Protein AF-A0A3P1Y2J4-F1 (afdb_monomer_lite)

Radius of gyration: 24.3 Å; chains: 1; bounding box: 46×47×86 Å

Foldseek 3Di:
DDDPCVVVCPPDPQPPDPPVLCVDPVLVVLLVVLLLVQLVVQLVVVVVVVVVVVVVVPDPPDDVPVVVVSVVSSVVSSCLSVDPPHPCRSVVVSSVVSVVVVVVVVVVVVVVVVVVVVDDDPDDD

Sequence (125 aa):
MLDPIRKYNFRVQEAKVDPEVHKTPQARELKEACQQFESILWSQVWKKMRNSARAVGGPERERPWRQMEDLSLEMASDDLAASANGPGLWKMLYDRMVVGLAAERTSVSAERLAEDDTELPEALE

pLDDT: mean 70.3, std 14.51, range [39.22, 89.25]

Secondary structure (DSSP, 8-state):
---GGGGG-TT-------TTGGGSHHHHHHHHHHHHHHHHHHHHHHHHHHHHHHHHS-STT--TTHHHHHHHHHHHHHHHHHSTTS--HHHHHHHHHHHHHHHHHHHHHHHHHHHHTT-------

Structure (mmCIF, N/CA/C/O backbone):
data_AF-A0A3P1Y2J4-F1
#
_entry.id   AF-A0A3P1Y2J4-F1
#
loop_
_atom_site.group_PDB
_atom_site.id
_atom_site.type_symbol
_atom_site.label_atom_id
_atom_site.label_alt_id
_atom_site.label_comp_id
_atom_site.label_asym_id
_atom_site.label_entity_id
_atom_site.label_seq_id
_atom_site.pdbx_PDB_ins_code
_atom_site.Cartn_x
_atom_site.Cartn_y
_atom_site.Cartn_z
_atom_site.occupancy
_atom_site.B_iso_or_equiv
_atom_site.auth_seq_id
_atom_site.auth_comp_id
_atom_site.auth_asym_id
_atom_site.auth_atom_id
_atom_site.pdbx_PDB_model_num
ATOM 1 N N . MET A 1 1 ? -26.544 -35.234 -6.185 1.00 46.91 1 MET A N 1
ATOM 2 C CA . MET A 1 1 ? -25.470 -35.739 -5.306 1.00 46.91 1 MET A CA 1
ATOM 3 C C . MET A 1 1 ? -24.267 -34.839 -5.562 1.00 46.91 1 MET A C 1
ATOM 5 O O . MET A 1 1 ? -23.643 -34.992 -6.597 1.00 46.91 1 MET A O 1
ATOM 9 N N . LEU A 1 2 ? -24.072 -33.793 -4.751 1.00 48.75 2 LEU A N 1
ATOM 10 C CA . LEU A 1 2 ? -23.059 -32.750 -4.979 1.00 48.75 2 LEU A CA 1
ATOM 11 C C . LEU A 1 2 ? -22.092 -32.713 -3.785 1.00 48.75 2 LEU A C 1
ATOM 13 O O . LEU A 1 2 ? -22.471 -32.337 -2.680 1.00 48.75 2 LEU A O 1
ATOM 17 N N . ASP A 1 3 ? -20.891 -33.211 -4.070 1.00 48.22 3 ASP A N 1
ATOM 18 C CA . ASP A 1 3 ? -19.557 -33.072 -3.473 1.00 48.22 3 ASP A CA 1
ATOM 19 C C . ASP A 1 3 ? -19.348 -32.936 -1.941 1.00 48.22 3 ASP A C 1
ATOM 21 O O . ASP A 1 3 ? -19.571 -31.872 -1.356 1.00 48.22 3 ASP A O 1
ATOM 25 N N . PRO A 1 4 ? -18.718 -33.951 -1.299 1.00 55.72 4 PRO A N 1
ATOM 26 C CA . PRO A 1 4 ? -18.221 -33.921 0.089 1.00 55.72 4 PRO A CA 1
ATOM 27 C C . PRO A 1 4 ? -17.081 -32.917 0.367 1.00 55.72 4 PRO A C 1
ATOM 29 O O . PRO A 1 4 ? -16.589 -32.830 1.493 1.00 55.72 4 PRO A O 1
ATOM 32 N N . ILE A 1 5 ? -16.636 -32.154 -0.634 1.00 53.72 5 ILE A N 1
ATOM 33 C CA . ILE A 1 5 ? -15.404 -31.346 -0.582 1.00 53.72 5 ILE A CA 1
ATOM 34 C C . ILE A 1 5 ? -15.573 -30.078 0.275 1.00 53.72 5 ILE A C 1
ATOM 36 O O . ILE A 1 5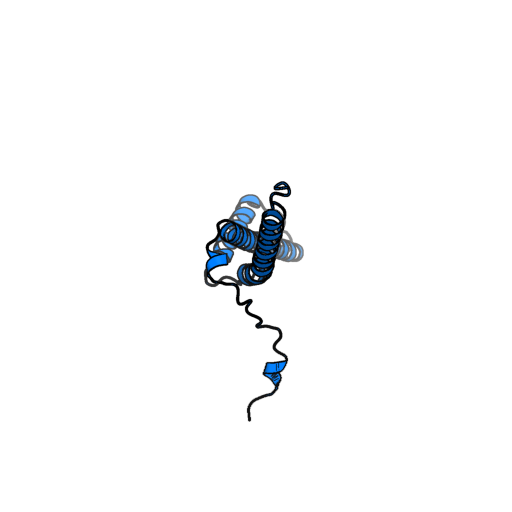 ? -14.594 -29.533 0.786 1.00 53.72 5 ILE A O 1
ATOM 40 N N . ARG A 1 6 ? -16.812 -29.645 0.554 1.00 53.22 6 ARG A N 1
ATOM 41 C CA . ARG A 1 6 ? -17.073 -28.494 1.444 1.00 53.22 6 ARG A CA 1
ATOM 42 C C . ARG A 1 6 ? -16.4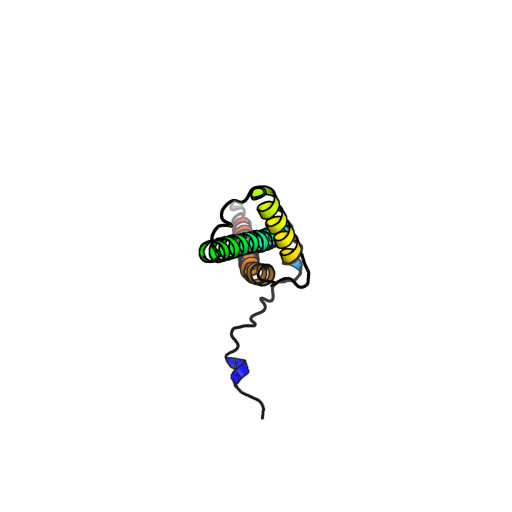94 -28.657 2.852 1.00 53.22 6 ARG A C 1
ATOM 44 O O . ARG A 1 6 ? -16.206 -27.649 3.488 1.00 53.22 6 ARG A O 1
ATOM 51 N N . LYS A 1 7 ? -16.290 -29.890 3.329 1.00 51.66 7 LYS A N 1
ATOM 52 C CA . LYS A 1 7 ? -15.796 -30.163 4.688 1.00 51.66 7 LYS A CA 1
ATOM 53 C C . LYS A 1 7 ? -14.311 -29.816 4.887 1.00 51.66 7 LYS A C 1
ATOM 55 O O . LYS A 1 7 ? -13.885 -29.670 6.026 1.00 51.66 7 LYS A O 1
ATOM 60 N N . TYR A 1 8 ? -13.552 -29.645 3.798 1.00 53.19 8 TYR A N 1
ATOM 61 C CA . TYR A 1 8 ? -12.119 -29.313 3.819 1.00 53.19 8 TYR A CA 1
ATOM 62 C C . TYR A 1 8 ? -11.806 -27.909 3.285 1.00 53.19 8 TYR A C 1
ATOM 64 O O . TYR A 1 8 ? -10.637 -27.544 3.161 1.00 53.19 8 TYR A O 1
ATOM 72 N N . ASN A 1 9 ? -12.826 -27.093 2.996 1.00 46.16 9 ASN A N 1
ATOM 73 C CA . ASN A 1 9 ? -12.626 -25.681 2.680 1.00 46.16 9 ASN A CA 1
ATOM 74 C C . ASN A 1 9 ? -12.248 -24.918 3.957 1.00 46.16 9 ASN A C 1
ATOM 76 O O . ASN A 1 9 ? -13.063 -24.241 4.571 1.00 46.16 9 ASN A O 1
ATOM 80 N N . PHE A 1 10 ? -10.969 -24.995 4.323 1.00 48.72 10 PHE A N 1
ATOM 81 C CA . PHE A 1 10 ? -10.323 -24.226 5.393 1.00 48.72 10 PHE A CA 1
ATOM 82 C C . PHE A 1 10 ? -10.415 -22.698 5.184 1.00 48.72 10 PHE A C 1
ATOM 84 O O . PHE A 1 10 ? -10.088 -21.912 6.065 1.00 48.72 10 PHE A O 1
ATOM 91 N N . ARG A 1 11 ? -10.85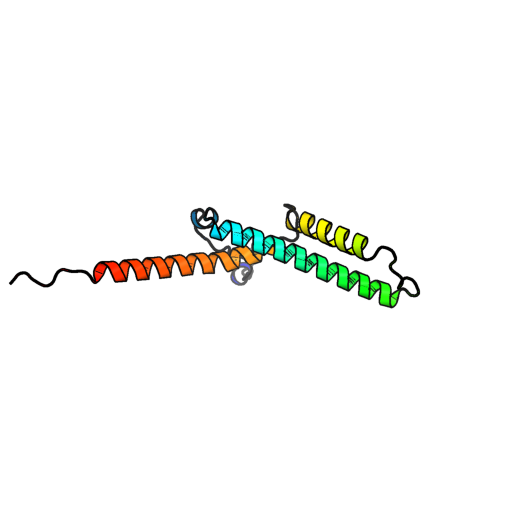4 -22.257 3.999 1.00 49.25 11 ARG A N 1
ATOM 92 C CA . ARG A 1 11 ? -10.731 -20.876 3.523 1.00 49.25 11 ARG A CA 1
ATOM 93 C C . ARG A 1 11 ? -11.848 -19.920 3.950 1.00 49.25 11 ARG A C 1
ATOM 95 O O . ARG A 1 11 ? -11.809 -18.771 3.536 1.00 49.25 11 ARG A O 1
ATOM 102 N N . VAL A 1 12 ? -12.827 -20.364 4.738 1.00 48.09 12 VAL A N 1
ATOM 103 C CA . VAL A 1 12 ? -13.958 -19.519 5.163 1.00 48.09 12 VAL A CA 1
ATOM 104 C C . VAL A 1 12 ? -14.326 -19.827 6.614 1.00 48.09 12 VAL A C 1
ATOM 106 O O . VAL A 1 12 ? -15.410 -20.313 6.919 1.00 48.09 12 VAL A O 1
ATOM 109 N N . GLN A 1 13 ? -13.402 -19.579 7.536 1.00 48.03 13 GLN A N 1
ATOM 110 C CA . GLN A 1 13 ? -13.831 -19.142 8.860 1.00 48.03 13 GLN A CA 1
ATOM 111 C C . GLN A 1 13 ? -13.833 -17.620 8.804 1.00 48.03 13 GLN A C 1
ATOM 113 O O . GLN A 1 13 ? -12.846 -16.982 9.154 1.00 48.03 13 GLN A O 1
ATOM 118 N N . GLU A 1 14 ? -14.914 -17.042 8.272 1.00 49.50 14 GLU A N 1
ATOM 119 C CA . GLU A 1 14 ? -15.228 -15.648 8.575 1.00 49.50 14 GLU A CA 1
ATOM 120 C C . GLU A 1 14 ? -15.321 -15.579 10.095 1.00 49.50 14 GLU A C 1
ATOM 122 O O . GLU A 1 14 ? -16.179 -16.225 10.708 1.00 49.50 14 GLU A O 1
ATOM 127 N N . ALA A 1 15 ? -14.364 -14.895 10.714 1.00 50.78 15 ALA A N 1
ATOM 128 C CA . ALA A 1 15 ? -14.415 -14.652 12.133 1.00 50.78 15 ALA A CA 1
ATOM 129 C C . ALA A 1 15 ? -15.706 -13.871 12.392 1.00 50.78 15 ALA A C 1
ATOM 131 O O . ALA A 1 15 ? -15.818 -12.708 12.014 1.00 50.78 15 ALA A O 1
ATOM 132 N N . LYS A 1 16 ? -16.707 -14.533 12.984 1.00 50.31 16 LYS A N 1
ATOM 133 C CA . LYS A 1 16 ? -17.908 -13.885 13.514 1.00 50.31 16 LYS A CA 1
ATOM 134 C C . LYS A 1 16 ? -17.480 -13.021 14.697 1.00 50.31 16 LYS A C 1
ATOM 136 O O . LYS A 1 16 ? -17.625 -13.419 15.847 1.00 50.31 16 LYS A O 1
ATOM 141 N N . VAL A 1 17 ? -16.872 -11.881 14.399 1.00 57.66 17 VAL A N 1
ATOM 142 C CA . VAL A 1 17 ? -16.589 -10.838 15.373 1.00 57.66 17 VAL A CA 1
ATOM 143 C C . VAL A 1 17 ? -17.826 -9.961 15.462 1.00 57.66 17 VAL A C 1
ATOM 145 O O . VAL A 1 17 ? -18.468 -9.665 14.453 1.00 57.66 17 VAL A O 1
ATOM 148 N N . ASP A 1 18 ? -18.203 -9.620 16.690 1.00 59.34 18 ASP A N 1
ATOM 149 C CA . ASP A 1 18 ? -19.376 -8.801 16.956 1.00 59.34 18 ASP A CA 1
ATOM 150 C C . ASP A 1 18 ? -19.254 -7.453 16.213 1.00 59.34 18 ASP A C 1
ATOM 152 O O . ASP A 1 18 ? -18.204 -6.799 16.311 1.00 59.34 18 ASP A O 1
ATOM 156 N N . PRO A 1 19 ? -20.281 -7.015 15.453 1.00 61.94 19 PRO A N 1
ATOM 157 C CA . PRO A 1 19 ? -20.242 -5.766 14.697 1.00 61.94 19 PRO A CA 1
ATOM 158 C C . PRO A 1 19 ? -19.931 -4.523 15.546 1.00 61.94 19 PRO A C 1
ATOM 160 O O . PRO A 1 19 ? -19.542 -3.491 14.991 1.00 61.94 19 PRO A O 1
ATOM 163 N N . GLU A 1 20 ? -20.081 -4.590 16.871 1.00 62.78 20 GLU A N 1
ATOM 164 C CA . GLU A 1 20 ? -19.697 -3.503 17.775 1.00 62.78 20 GLU A CA 1
ATOM 165 C C . GLU A 1 20 ? -18.179 -3.320 17.918 1.00 62.78 20 GLU A C 1
ATOM 167 O O . GLU A 1 20 ? -17.713 -2.186 18.059 1.00 62.78 20 GLU A O 1
ATOM 172 N N . VAL A 1 21 ? -17.380 -4.385 17.786 1.00 63.12 21 VAL A N 1
ATOM 173 C CA . VAL A 1 21 ? -15.911 -4.313 17.913 1.00 63.12 21 VAL A CA 1
ATOM 174 C C . VAL A 1 21 ? -15.310 -3.455 16.797 1.00 63.12 21 VAL A C 1
ATOM 176 O O . VAL A 1 21 ? -14.394 -2.666 17.040 1.00 63.12 21 VAL A O 1
ATOM 179 N N . HIS A 1 22 ? -15.891 -3.513 15.595 1.00 64.69 22 HIS A N 1
ATOM 180 C CA . HIS A 1 22 ? -15.463 -2.727 14.434 1.00 64.69 22 HIS A CA 1
ATOM 181 C C . HIS A 1 22 ? -15.698 -1.213 14.575 1.00 64.69 22 HIS A C 1
ATOM 183 O O . HIS A 1 22 ? -15.109 -0.433 13.826 1.00 64.69 22 HIS A O 1
ATOM 189 N N . LYS A 1 23 ? -16.546 -0.772 15.516 1.00 68.94 23 LYS A N 1
ATOM 190 C CA . LYS A 1 23 ? -16.855 0.655 15.738 1.00 68.94 23 LYS A CA 1
ATOM 191 C C . LYS A 1 23 ? -15.877 1.343 16.689 1.00 68.94 23 LYS A C 1
ATOM 193 O O . LYS A 1 23 ? -15.931 2.560 16.858 1.00 68.94 23 LYS A O 1
ATOM 198 N N . THR A 1 24 ? -15.000 0.575 17.323 1.00 76.81 24 THR A N 1
ATOM 199 C CA . THR A 1 24 ? -14.068 1.085 18.326 1.00 76.81 24 THR A CA 1
ATOM 200 C C . THR A 1 24 ? -12.938 1.886 17.664 1.00 76.81 24 THR A C 1
ATOM 202 O O . THR A 1 24 ? -12.561 1.583 16.530 1.00 76.81 24 THR A O 1
ATOM 205 N N . PRO A 1 25 ? -12.373 2.908 18.336 1.00 76.56 25 PRO A N 1
ATOM 206 C CA . PRO A 1 25 ? -11.285 3.710 17.765 1.00 76.56 25 PRO A CA 1
ATOM 207 C C . PRO A 1 25 ? -10.062 2.850 17.411 1.00 76.56 25 PRO A C 1
ATOM 209 O O . PRO A 1 25 ? -9.538 2.959 16.309 1.00 76.56 25 PRO A O 1
ATOM 212 N N . GLN A 1 26 ? -9.716 1.888 18.271 1.00 75.75 26 GLN A N 1
ATOM 213 C CA . GLN A 1 26 ? -8.635 0.918 18.043 1.00 75.75 26 GLN A CA 1
ATOM 214 C C . GLN A 1 26 ? -8.862 0.053 16.794 1.00 75.75 26 GLN A C 1
ATOM 216 O O . GLN A 1 26 ? -7.930 -0.232 16.049 1.00 75.75 26 GLN A O 1
ATOM 221 N N . ALA A 1 27 ? -10.107 -0.350 16.521 1.00 75.19 27 ALA A N 1
ATOM 222 C CA . ALA A 1 27 ? -10.425 -1.114 15.319 1.00 75.19 27 ALA A CA 1
ATOM 223 C C . ALA A 1 27 ? -10.344 -0.265 14.039 1.00 75.19 27 ALA A C 1
ATOM 225 O O . ALA A 1 27 ? -10.072 -0.812 12.970 1.00 75.19 27 ALA A O 1
ATOM 226 N N . ARG A 1 28 ? -10.563 1.056 14.124 1.00 80.38 28 ARG A N 1
ATOM 227 C CA . ARG A 1 28 ? -10.371 1.976 12.989 1.00 80.38 28 ARG A CA 1
ATOM 228 C C . ARG A 1 28 ? -8.888 2.198 12.711 1.00 80.38 28 ARG A C 1
ATOM 230 O O . ARG A 1 28 ? -8.486 2.063 11.562 1.00 80.38 28 ARG A O 1
ATOM 237 N N . GLU A 1 29 ? -8.087 2.419 13.750 1.00 84.94 29 GLU A N 1
ATOM 238 C CA . GLU A 1 29 ? -6.626 2.527 13.637 1.00 84.94 29 GLU A CA 1
ATOM 239 C C . GLU A 1 29 ? -6.007 1.243 13.075 1.00 84.94 29 GLU A C 1
ATOM 241 O O . GLU A 1 29 ? -5.185 1.300 12.164 1.00 84.94 29 GLU A O 1
ATOM 246 N N . LEU A 1 30 ? -6.457 0.068 13.537 1.00 83.38 30 LEU A N 1
ATOM 247 C CA . LEU A 1 30 ? -5.997 -1.209 12.988 1.00 83.38 30 LEU A CA 1
ATOM 248 C C . LEU A 1 30 ? -6.347 -1.336 11.501 1.00 83.38 30 LEU A C 1
ATOM 250 O O . LEU A 1 30 ? -5.525 -1.782 10.705 1.00 83.38 30 LEU A O 1
ATOM 254 N N . LYS A 1 31 ? -7.562 -0.938 11.112 1.00 84.19 31 LYS A N 1
ATOM 255 C CA . LYS A 1 31 ? -7.981 -0.965 9.709 1.00 84.19 31 LYS A CA 1
ATOM 256 C C . LYS A 1 31 ? -7.104 -0.052 8.852 1.00 84.19 31 LYS A C 1
ATOM 258 O O . LYS A 1 31 ? -6.665 -0.478 7.786 1.00 84.19 31 LYS A O 1
ATOM 263 N N . GLU A 1 32 ? -6.841 1.167 9.313 1.00 84.88 32 GLU A N 1
ATOM 264 C CA . GLU A 1 32 ? -5.963 2.121 8.628 1.00 84.88 32 GLU A CA 1
ATOM 265 C C . GLU A 1 32 ? -4.535 1.577 8.514 1.00 84.88 32 GLU A C 1
ATOM 267 O O . GLU A 1 32 ? -3.965 1.583 7.425 1.00 84.88 32 GLU A O 1
ATOM 272 N N . ALA A 1 33 ? -3.990 0.997 9.585 1.00 86.94 33 ALA A N 1
ATOM 273 C CA . ALA A 1 33 ? -2.672 0.369 9.570 1.00 86.94 33 ALA A CA 1
ATOM 274 C C . ALA A 1 33 ? -2.601 -0.819 8.593 1.00 86.94 33 ALA A C 1
ATOM 276 O O . ALA A 1 33 ? -1.629 -0.958 7.850 1.00 86.94 33 ALA A O 1
ATOM 277 N N . CYS A 1 34 ? -3.636 -1.666 8.538 1.00 85.94 34 CYS A N 1
ATOM 278 C CA . CYS A 1 34 ? -3.705 -2.766 7.574 1.00 85.94 34 CYS A CA 1
ATOM 279 C C . CYS A 1 34 ? -3.783 -2.262 6.123 1.00 85.94 34 CYS A C 1
ATOM 281 O O . CYS A 1 34 ? -3.174 -2.864 5.238 1.00 85.94 34 CYS A O 1
ATOM 283 N N . GLN A 1 35 ? -4.505 -1.167 5.869 1.00 85.44 35 GLN A N 1
ATOM 284 C CA . GLN A 1 35 ? -4.574 -0.541 4.543 1.00 85.44 35 GLN A CA 1
ATOM 285 C C . GLN A 1 35 ? -3.226 0.065 4.134 1.00 85.44 35 GLN A C 1
ATOM 287 O O . GLN A 1 35 ? -2.755 -0.183 3.024 1.00 85.44 35 GLN A O 1
ATOM 292 N N . GLN A 1 36 ? -2.567 0.782 5.047 1.00 86.81 36 GLN A N 1
ATOM 293 C CA . GLN A 1 36 ? -1.220 1.315 4.834 1.00 86.81 36 GLN A CA 1
ATOM 294 C C . GLN A 1 36 ? -0.209 0.198 4.566 1.00 86.81 36 GLN A C 1
ATOM 296 O O . GLN A 1 36 ? 0.627 0.316 3.673 1.00 86.81 36 GLN A O 1
ATOM 301 N N . PHE A 1 37 ? -0.308 -0.921 5.287 1.00 89.12 37 PHE A N 1
ATOM 302 C CA . PHE A 1 37 ? 0.538 -2.083 5.042 1.00 89.12 37 PHE A CA 1
ATOM 303 C C . PHE A 1 37 ? 0.377 -2.623 3.616 1.00 89.12 37 PHE A C 1
ATOM 305 O O . PHE A 1 37 ? 1.381 -2.887 2.952 1.00 89.12 37 PHE A O 1
ATOM 312 N N . GLU A 1 38 ? -0.859 -2.778 3.128 1.00 86.25 38 GLU A N 1
ATOM 313 C CA . GLU A 1 38 ? -1.099 -3.256 1.762 1.00 86.25 38 GLU A CA 1
ATOM 314 C C . GLU A 1 38 ? -0.509 -2.299 0.720 1.00 86.25 38 GLU A C 1
ATOM 316 O O . GLU A 1 38 ? 0.156 -2.755 -0.213 1.00 86.25 38 GLU A O 1
ATOM 321 N N . SER A 1 39 ? -0.671 -0.989 0.908 1.00 85.81 39 SER A N 1
ATOM 322 C CA . SER A 1 39 ? -0.056 0.005 0.026 1.00 85.81 39 SER A CA 1
ATOM 323 C C . SER A 1 39 ? 1.475 -0.090 0.006 1.00 85.81 39 SER A C 1
ATOM 325 O O . SER A 1 39 ? 2.097 -0.189 -1.060 1.00 85.81 39 SER A O 1
ATOM 327 N N . ILE A 1 40 ? 2.107 -0.141 1.184 1.00 88.81 40 ILE A N 1
ATOM 328 C CA . ILE A 1 40 ? 3.566 -0.247 1.300 1.00 88.81 40 ILE A CA 1
ATOM 329 C C . ILE A 1 40 ? 4.055 -1.537 0.636 1.00 88.81 40 ILE A C 1
ATOM 331 O O . ILE A 1 40 ? 5.033 -1.517 -0.114 1.00 88.81 40 ILE A O 1
ATOM 335 N N . LEU A 1 41 ? 3.366 -2.655 0.860 1.00 88.56 41 LEU A N 1
ATOM 336 C CA . LEU A 1 41 ? 3.712 -3.933 0.252 1.00 88.56 41 LEU A CA 1
ATOM 337 C C . LEU A 1 41 ? 3.661 -3.853 -1.276 1.00 88.56 41 LEU A C 1
ATOM 339 O O . LEU A 1 41 ? 4.628 -4.239 -1.939 1.00 88.56 41 LEU A O 1
ATOM 343 N N . TRP A 1 42 ? 2.583 -3.308 -1.844 1.00 86.00 42 TRP A N 1
ATOM 344 C CA . TRP A 1 42 ? 2.461 -3.164 -3.292 1.00 86.00 42 TRP A CA 1
ATOM 345 C C . TRP A 1 42 ? 3.515 -2.235 -3.870 1.00 86.00 42 TRP A C 1
ATOM 347 O O . TRP A 1 42 ? 4.184 -2.612 -4.836 1.00 86.00 42 TRP A O 1
ATOM 357 N N . SER A 1 43 ? 3.743 -1.082 -3.245 1.00 87.81 43 SER A N 1
ATOM 358 C CA . SER A 1 43 ? 4.761 -0.146 -3.714 1.00 87.81 43 SER A CA 1
ATOM 359 C C . SER A 1 43 ? 6.147 -0.804 -3.763 1.00 87.81 43 SER A C 1
ATOM 361 O O . SER A 1 43 ? 6.875 -0.658 -4.747 1.00 87.81 43 SER A O 1
ATOM 363 N N . GLN A 1 44 ? 6.505 -1.614 -2.762 1.00 88.38 44 GLN A N 1
ATOM 364 C CA . GLN A 1 44 ? 7.774 -2.341 -2.742 1.00 88.38 44 GLN A CA 1
ATOM 365 C C . GLN A 1 44 ? 7.849 -3.452 -3.793 1.00 88.38 44 GLN A C 1
ATOM 367 O O . GLN A 1 44 ? 8.884 -3.593 -4.454 1.00 88.38 44 GLN A O 1
ATOM 372 N N . VAL A 1 45 ? 6.779 -4.235 -3.964 1.00 89.25 45 VAL A N 1
ATOM 373 C CA . VAL A 1 45 ? 6.709 -5.307 -4.971 1.00 89.25 45 VAL A CA 1
ATOM 374 C C . VAL A 1 45 ? 6.897 -4.726 -6.368 1.00 89.25 45 VAL A C 1
ATOM 376 O O . VAL A 1 45 ? 7.775 -5.170 -7.110 1.00 89.25 45 VAL A O 1
ATOM 379 N N . TRP A 1 46 ? 6.150 -3.676 -6.698 1.00 85.81 46 TRP A N 1
ATOM 380 C CA . TRP A 1 46 ? 6.230 -3.007 -7.991 1.00 85.81 46 TRP A CA 1
ATOM 381 C C . TRP A 1 46 ? 7.587 -2.339 -8.223 1.00 85.81 46 TRP A C 1
ATOM 383 O O . TRP A 1 46 ? 8.158 -2.471 -9.309 1.00 85.81 46 TRP A O 1
ATOM 393 N N . LYS A 1 47 ? 8.170 -1.694 -7.203 1.00 87.56 47 LYS A N 1
ATOM 394 C CA . LYS A 1 47 ? 9.540 -1.158 -7.280 1.00 87.56 47 LYS A CA 1
ATOM 395 C C . LYS A 1 47 ? 10.558 -2.256 -7.584 1.00 87.56 47 LYS A C 1
ATOM 397 O O . LYS A 1 47 ? 11.401 -2.068 -8.462 1.00 87.56 47 LYS A O 1
ATOM 402 N N . LYS A 1 48 ? 10.471 -3.412 -6.913 1.00 87.31 48 LYS A N 1
ATOM 403 C CA . LYS A 1 48 ? 11.344 -4.568 -7.179 1.00 87.31 48 LYS A CA 1
ATOM 404 C C . LYS A 1 48 ? 11.143 -5.124 -8.585 1.00 87.31 48 LYS A C 1
ATOM 406 O O . LYS A 1 48 ? 12.128 -5.258 -9.301 1.00 87.31 48 LYS A O 1
ATOM 411 N N . MET A 1 49 ? 9.903 -5.383 -9.004 1.00 86.00 49 MET A N 1
ATOM 412 C CA . MET A 1 49 ? 9.597 -5.896 -10.347 1.00 86.00 49 MET A CA 1
ATOM 413 C C . MET A 1 49 ? 10.140 -4.976 -11.440 1.00 86.00 49 MET A C 1
ATOM 415 O O . MET A 1 49 ? 10.784 -5.436 -12.379 1.00 86.00 49 MET A O 1
ATOM 419 N N . ARG A 1 50 ? 9.951 -3.664 -11.287 1.00 83.12 50 ARG A N 1
ATOM 420 C CA . ARG A 1 50 ? 10.447 -2.658 -12.228 1.00 83.12 50 ARG A CA 1
ATOM 421 C C . ARG A 1 50 ? 11.975 -2.609 -12.274 1.00 83.12 50 ARG A C 1
ATOM 423 O O . ARG A 1 50 ? 12.546 -2.525 -13.358 1.00 83.12 50 ARG A O 1
ATOM 430 N N . ASN A 1 51 ? 12.640 -2.698 -11.122 1.00 83.25 51 ASN A N 1
ATOM 431 C CA . ASN A 1 51 ? 14.102 -2.763 -11.057 1.00 83.25 51 ASN A CA 1
ATOM 432 C C . ASN A 1 51 ? 14.637 -4.052 -11.702 1.00 83.25 51 ASN A C 1
ATOM 434 O O . ASN A 1 51 ? 15.610 -3.997 -12.451 1.00 83.25 51 ASN A O 1
ATOM 438 N N . SER A 1 52 ? 13.984 -5.193 -11.466 1.00 84.31 52 SER A N 1
ATOM 439 C CA . SER A 1 52 ? 14.336 -6.478 -12.079 1.00 84.31 52 SER A CA 1
ATOM 440 C C . SER A 1 52 ? 14.136 -6.473 -13.595 1.00 84.31 52 SER A C 1
ATOM 442 O O . SER A 1 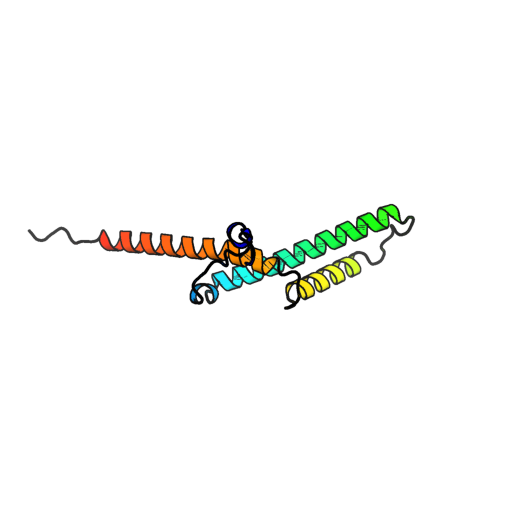52 ? 15.029 -6.900 -14.318 1.00 84.31 52 SER A O 1
ATOM 444 N N . ALA A 1 53 ? 13.017 -5.940 -14.096 1.00 81.56 53 ALA A N 1
ATOM 445 C CA . ALA A 1 53 ? 12.755 -5.842 -15.532 1.00 81.56 53 ALA A CA 1
ATOM 446 C C . ALA A 1 53 ? 13.809 -4.980 -16.248 1.00 81.56 53 ALA A C 1
ATOM 448 O O . ALA A 1 53 ? 14.338 -5.367 -17.288 1.00 81.56 53 ALA A O 1
ATOM 449 N N . ARG A 1 54 ? 14.189 -3.844 -15.651 1.00 75.81 54 ARG A N 1
ATOM 450 C CA . ARG A 1 54 ? 15.223 -2.960 -16.211 1.00 75.81 54 ARG A CA 1
ATOM 451 C C . ARG A 1 54 ? 16.634 -3.530 -16.101 1.00 75.81 54 ARG A C 1
ATOM 453 O O . ARG A 1 54 ? 17.459 -3.259 -16.964 1.00 75.81 54 ARG A O 1
ATOM 460 N N . ALA A 1 55 ? 16.914 -4.357 -15.093 1.00 75.06 55 ALA A N 1
ATOM 461 C CA . ALA A 1 55 ? 18.185 -5.076 -15.011 1.00 75.06 55 ALA A CA 1
ATOM 462 C C . ALA A 1 55 ? 18.393 -6.039 -16.195 1.00 75.06 55 ALA A C 1
ATOM 464 O O . ALA A 1 55 ? 19.533 -6.274 -16.584 1.00 75.06 55 ALA A O 1
ATOM 465 N N . VAL A 1 56 ? 17.305 -6.555 -16.779 1.00 78.69 56 VAL A N 1
ATOM 466 C CA . VAL A 1 56 ? 17.326 -7.419 -17.970 1.00 78.69 56 VAL A CA 1
ATOM 467 C C . VAL A 1 56 ? 17.327 -6.600 -19.276 1.00 78.69 56 VAL A C 1
ATOM 469 O O . VAL A 1 56 ? 17.882 -7.049 -20.274 1.00 78.69 56 VAL A O 1
ATOM 472 N N . GLY A 1 57 ? 16.745 -5.394 -19.275 1.00 66.88 57 GLY A N 1
ATOM 473 C CA . GLY A 1 57 ? 16.454 -4.587 -20.472 1.00 66.88 57 GLY A CA 1
ATOM 474 C C . GLY A 1 57 ? 17.567 -3.688 -21.043 1.00 66.88 57 GLY A C 1
ATOM 475 O O . GLY A 1 57 ? 17.327 -3.021 -22.045 1.00 66.88 57 GLY A O 1
ATOM 476 N N . GLY A 1 58 ? 18.776 -3.645 -20.473 1.00 66.12 58 GLY A N 1
ATOM 477 C CA . GLY A 1 58 ? 19.891 -2.857 -21.038 1.00 66.12 58 GLY A CA 1
ATOM 478 C C . GLY A 1 58 ? 19.955 -1.381 -20.575 1.00 66.12 58 GLY A C 1
ATOM 479 O O . GLY A 1 58 ? 19.631 -1.115 -19.419 1.00 66.12 58 GLY A O 1
ATOM 480 N N . PRO A 1 59 ? 20.443 -0.420 -21.400 1.00 57.12 59 PRO A N 1
ATOM 481 C CA . PRO A 1 59 ? 21.012 0.887 -20.990 1.00 57.12 59 PRO A CA 1
ATOM 482 C C . PRO A 1 59 ? 20.055 1.885 -20.308 1.00 57.12 59 PRO A C 1
ATOM 484 O O . PRO A 1 59 ? 20.470 2.973 -19.920 1.00 57.12 59 PRO A O 1
ATOM 487 N N . GLU A 1 60 ? 18.808 1.504 -20.053 1.00 58.50 60 GLU A N 1
ATOM 488 C CA . GLU A 1 60 ? 17.781 2.279 -19.343 1.00 58.50 60 GLU A CA 1
ATOM 489 C C . GLU A 1 60 ? 17.961 2.263 -17.803 1.00 58.50 60 GLU A C 1
ATOM 491 O O . GLU A 1 60 ? 17.006 2.299 -17.017 1.00 58.50 60 GLU A O 1
ATOM 496 N N . ARG A 1 61 ? 19.221 2.164 -17.352 1.00 60.75 61 ARG A N 1
ATOM 497 C CA . ARG A 1 61 ? 19.613 2.210 -15.934 1.00 60.75 61 ARG A CA 1
ATOM 498 C C . ARG A 1 61 ? 19.544 3.620 -15.363 1.00 60.75 61 ARG A C 1
ATOM 500 O O . ARG A 1 61 ? 19.260 3.769 -14.173 1.00 60.75 61 ARG A O 1
ATOM 507 N N . GLU A 1 62 ? 19.823 4.633 -16.178 1.00 63.72 62 GLU A N 1
ATOM 508 C CA . GLU A 1 62 ? 19.753 6.020 -15.735 1.00 63.72 62 GLU A CA 1
ATOM 509 C C . GLU A 1 62 ? 18.300 6.458 -15.613 1.00 63.72 62 GLU A C 1
ATOM 511 O O . GLU A 1 62 ? 17.492 6.338 -16.531 1.00 63.72 62 GLU A O 1
ATOM 516 N N . ARG A 1 63 ? 17.960 6.930 -14.415 1.00 70.00 63 ARG A N 1
ATOM 517 C CA . ARG A 1 63 ? 16.591 7.227 -14.015 1.00 70.00 63 ARG A CA 1
ATOM 518 C C . ARG A 1 63 ? 16.515 8.691 -13.592 1.00 70.00 63 ARG A C 1
ATOM 520 O O . ARG A 1 63 ? 16.484 8.967 -12.390 1.00 70.00 63 ARG A O 1
ATOM 527 N N . PRO A 1 64 ? 16.522 9.630 -14.555 1.00 76.44 64 PRO A N 1
ATOM 528 C CA . PRO A 1 64 ? 16.569 11.061 -14.260 1.00 76.44 64 PRO A CA 1
ATOM 529 C C . PRO A 1 64 ? 15.390 11.530 -13.392 1.00 76.44 64 PRO A C 1
ATOM 531 O O . PRO A 1 64 ? 15.543 12.462 -12.612 1.00 76.44 64 PRO A O 1
ATOM 534 N N . TRP A 1 65 ? 14.252 10.824 -13.434 1.00 80.00 65 TRP A N 1
ATOM 535 C CA . TRP A 1 65 ? 13.038 11.137 -12.667 1.00 80.00 65 TRP A CA 1
ATOM 536 C C . TRP A 1 65 ? 12.705 10.103 -11.587 1.00 80.00 65 TRP A C 1
ATOM 538 O O . TRP A 1 65 ? 11.547 9.948 -11.200 1.00 80.00 65 TRP A O 1
ATOM 548 N N . ARG A 1 66 ? 13.715 9.388 -11.071 1.00 80.00 66 ARG A N 1
ATOM 549 C CA . ARG A 1 66 ? 13.531 8.270 -10.130 1.00 80.00 66 ARG A CA 1
ATOM 550 C C . ARG A 1 66 ? 12.568 8.575 -8.988 1.00 80.00 66 ARG A C 1
ATOM 552 O O . ARG A 1 66 ? 11.697 7.756 -8.731 1.00 80.00 66 ARG A O 1
ATOM 559 N N . GLN A 1 67 ? 12.746 9.717 -8.329 1.00 83.12 67 GLN A N 1
ATOM 560 C CA . GLN A 1 67 ? 11.952 10.113 -7.166 1.00 83.12 67 GLN A CA 1
ATOM 561 C C . GLN A 1 67 ? 10.480 10.332 -7.530 1.00 83.12 67 GLN A C 1
ATOM 563 O O . GLN A 1 67 ? 9.603 9.856 -6.823 1.00 83.12 67 GLN A O 1
ATOM 568 N N . MET A 1 68 ? 10.205 10.983 -8.662 1.00 86.44 68 MET A N 1
ATOM 569 C CA . MET A 1 68 ? 8.837 11.232 -9.125 1.00 86.44 68 MET A CA 1
ATOM 570 C C . MET A 1 68 ? 8.147 9.935 -9.561 1.00 86.44 68 MET A C 1
ATOM 572 O O . MET A 1 68 ? 6.984 9.714 -9.246 1.00 86.44 68 MET A O 1
ATOM 576 N N . GLU A 1 69 ? 8.879 9.046 -10.232 1.00 82.88 69 GLU A N 1
ATOM 577 C CA . GLU A 1 69 ? 8.394 7.716 -10.601 1.00 82.88 69 GLU A CA 1
ATOM 578 C C . GLU A 1 69 ? 8.240 6.761 -9.397 1.00 82.88 69 GLU A C 1
ATOM 580 O O . GLU A 1 69 ? 7.551 5.748 -9.504 1.00 82.88 69 GLU A O 1
ATOM 585 N N . ASP A 1 70 ? 8.956 6.989 -8.292 1.00 85.75 70 ASP A N 1
ATOM 586 C CA . ASP A 1 70 ? 8.785 6.246 -7.036 1.00 85.75 70 ASP A CA 1
ATOM 587 C C . ASP A 1 70 ? 7.554 6.759 -6.281 1.00 85.75 70 ASP A C 1
ATOM 589 O O . ASP A 1 70 ? 6.736 5.949 -5.852 1.00 85.75 70 ASP A O 1
ATOM 593 N N . LEU A 1 71 ? 7.391 8.083 -6.207 1.00 86.81 71 LEU A N 1
ATOM 594 C CA . LEU A 1 71 ? 6.253 8.751 -5.577 1.00 86.81 71 LEU A CA 1
ATOM 595 C C . LEU A 1 71 ? 4.930 8.435 -6.284 1.00 86.81 71 LEU A C 1
ATOM 597 O O . LEU A 1 71 ? 3.953 8.092 -5.631 1.00 86.81 71 LEU A O 1
ATOM 601 N N . SER A 1 72 ? 4.887 8.497 -7.619 1.00 86.88 72 SER A N 1
ATOM 602 C CA . SER A 1 72 ? 3.662 8.177 -8.368 1.00 86.88 72 SER A CA 1
ATOM 603 C C . SER A 1 72 ? 3.213 6.732 -8.154 1.00 86.88 72 SER A C 1
ATOM 605 O O . SER A 1 72 ? 2.020 6.441 -8.137 1.00 86.88 72 SER A O 1
ATOM 607 N N . LEU A 1 73 ? 4.172 5.828 -7.959 1.00 87.06 73 LEU A N 1
ATOM 608 C CA . LEU A 1 73 ? 3.919 4.416 -7.719 1.00 87.06 73 LEU A CA 1
ATOM 609 C C . LEU A 1 73 ? 3.427 4.157 -6.292 1.00 87.06 73 LEU A C 1
ATOM 611 O O . LEU A 1 73 ? 2.565 3.304 -6.097 1.00 87.06 73 LEU A O 1
ATOM 615 N N . GLU A 1 74 ? 3.953 4.887 -5.309 1.00 87.56 74 GLU A N 1
ATOM 616 C CA . GLU A 1 74 ? 3.425 4.893 -3.940 1.00 87.56 74 GLU A CA 1
ATOM 617 C C . GLU A 1 74 ? 1.982 5.403 -3.915 1.00 87.56 74 GLU A C 1
ATOM 619 O O . GLU A 1 74 ? 1.108 4.678 -3.455 1.00 87.56 74 GLU A O 1
ATOM 624 N N . MET A 1 75 ? 1.703 6.559 -4.527 1.00 87.12 75 MET A N 1
ATOM 625 C CA . MET A 1 75 ? 0.346 7.121 -4.585 1.00 87.12 75 MET A CA 1
ATOM 626 C C . MET A 1 75 ? -0.646 6.184 -5.285 1.00 87.12 75 MET A C 1
ATOM 628 O O . MET A 1 75 ? -1.749 5.961 -4.798 1.00 87.12 75 MET A O 1
ATOM 632 N N . ALA A 1 76 ? -0.242 5.568 -6.400 1.00 87.00 76 ALA A N 1
ATOM 633 C CA . ALA A 1 76 ? -1.074 4.581 -7.084 1.00 87.00 76 ALA A CA 1
ATOM 634 C C . ALA A 1 76 ? -1.313 3.317 -6.236 1.00 87.00 76 ALA A C 1
ATOM 636 O O . ALA A 1 76 ? -2.353 2.674 -6.371 1.00 87.00 76 ALA A O 1
ATOM 637 N N . SER A 1 77 ? -0.359 2.945 -5.376 1.00 84.19 77 SER A N 1
ATOM 638 C CA . SER A 1 77 ? -0.502 1.802 -4.465 1.00 84.19 77 SER A CA 1
ATOM 639 C C . SER A 1 77 ? -1.423 2.134 -3.290 1.00 84.19 77 SER A C 1
ATOM 641 O O . SER A 1 77 ? -2.224 1.281 -2.905 1.00 84.19 77 SER A O 1
ATOM 643 N N . ASP A 1 78 ? -1.367 3.369 -2.782 1.00 85.06 78 ASP A N 1
ATOM 644 C CA . ASP A 1 78 ? -2.300 3.894 -1.779 1.00 85.06 78 ASP A CA 1
ATOM 645 C C . ASP A 1 78 ? -3.732 3.896 -2.324 1.00 85.06 78 ASP A C 1
ATOM 647 O O . ASP A 1 78 ? -4.633 3.327 -1.703 1.00 85.06 78 ASP A O 1
ATOM 651 N N . ASP A 1 79 ? -3.934 4.446 -3.526 1.00 84.06 79 ASP A N 1
ATOM 652 C CA . ASP A 1 79 ? -5.241 4.467 -4.190 1.00 84.06 79 ASP A CA 1
ATOM 653 C C . ASP A 1 79 ? -5.768 3.046 -4.438 1.00 84.06 79 ASP A C 1
ATOM 655 O O . ASP A 1 79 ? -6.952 2.765 -4.232 1.00 84.06 79 ASP A O 1
ATOM 659 N N . LEU A 1 80 ? -4.893 2.113 -4.833 1.00 82.00 80 LEU A N 1
ATOM 660 C CA . LEU A 1 80 ? -5.260 0.712 -5.036 1.00 82.00 80 LEU A CA 1
ATOM 661 C C . LEU A 1 80 ? -5.682 0.034 -3.725 1.00 82.00 80 LEU A C 1
ATOM 663 O O . LEU A 1 80 ? -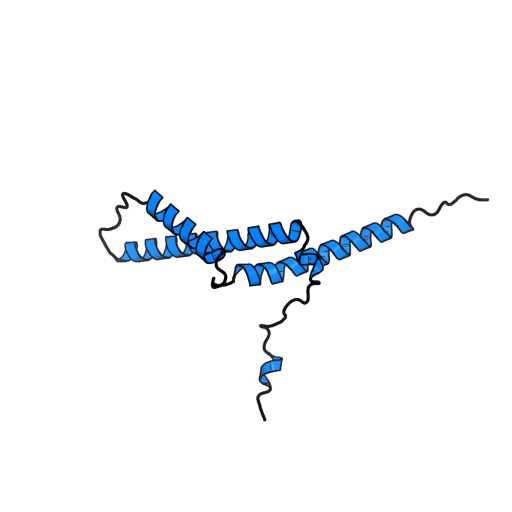6.691 -0.676 -3.714 1.00 82.00 80 LEU A O 1
ATOM 667 N N . ALA A 1 81 ? -4.951 0.261 -2.632 1.00 79.25 81 ALA A N 1
ATOM 668 C CA . ALA A 1 81 ? -5.269 -0.288 -1.314 1.00 79.25 81 ALA A CA 1
ATOM 669 C C . ALA A 1 81 ? -6.570 0.302 -0.736 1.00 79.25 81 ALA A C 1
ATOM 671 O O . ALA A 1 81 ? -7.355 -0.415 -0.104 1.00 79.25 81 ALA A O 1
ATOM 672 N N . ALA A 1 82 ? -6.830 1.587 -0.994 1.00 78.38 82 ALA A N 1
ATOM 673 C CA . ALA A 1 82 ? -8.062 2.272 -0.613 1.00 78.38 82 ALA A CA 1
ATOM 674 C C . ALA A 1 82 ? -9.266 1.878 -1.490 1.00 78.38 82 ALA A C 1
ATOM 676 O O . ALA A 1 82 ? -10.417 1.975 -1.050 1.00 78.38 82 ALA A O 1
ATOM 677 N N . SER A 1 83 ? -9.027 1.419 -2.723 1.00 76.00 83 SER A N 1
ATOM 678 C CA . SER A 1 83 ? -10.093 1.075 -3.662 1.00 76.00 83 SER A CA 1
ATOM 679 C C . SER A 1 83 ? -10.940 -0.114 -3.187 1.00 76.00 83 SER A C 1
ATOM 681 O O . SER A 1 83 ? -10.448 -1.123 -2.676 1.00 76.00 83 SER A O 1
ATOM 683 N N . ALA A 1 84 ? -12.256 -0.031 -3.407 1.00 61.94 84 ALA A N 1
ATOM 684 C CA . ALA A 1 84 ? -13.193 -1.095 -3.036 1.00 61.94 84 ALA A CA 1
ATOM 685 C C . ALA A 1 84 ? -12.938 -2.421 -3.786 1.00 61.94 84 ALA A C 1
ATOM 687 O O . ALA A 1 84 ? -13.265 -3.487 -3.259 1.00 61.94 84 ALA A O 1
ATOM 688 N N . ASN A 1 85 ? -12.322 -2.334 -4.972 1.00 65.12 85 ASN A N 1
ATOM 689 C CA . ASN A 1 85 ? -11.931 -3.444 -5.848 1.00 65.12 85 ASN A CA 1
ATOM 690 C C . ASN A 1 85 ? -10.445 -3.827 -5.723 1.00 65.12 85 ASN A C 1
ATOM 692 O O . ASN A 1 85 ? -9.924 -4.547 -6.576 1.00 65.12 85 ASN A O 1
ATOM 696 N N . GLY A 1 86 ? -9.757 -3.341 -4.689 1.00 67.00 86 GLY A N 1
ATOM 697 C CA . GLY A 1 86 ? -8.373 -3.708 -4.432 1.00 67.00 86 GLY A CA 1
ATOM 698 C C . GLY A 1 86 ? -8.209 -5.206 -4.123 1.00 67.00 86 GLY A C 1
ATOM 699 O O . GLY A 1 86 ? -9.193 -5.912 -3.878 1.00 67.00 86 GLY A O 1
ATOM 700 N N . PRO A 1 87 ? -6.963 -5.704 -4.079 1.00 72.56 87 PRO A N 1
ATOM 701 C CA . PRO A 1 87 ? -6.645 -7.114 -3.816 1.00 72.56 87 PRO A CA 1
ATOM 702 C C . PRO A 1 87 ? -7.209 -7.642 -2.490 1.00 72.56 87 PRO A C 1
ATOM 704 O O . PRO A 1 87 ? -7.366 -8.852 -2.323 1.00 72.56 87 PRO A O 1
ATOM 707 N N . GLY A 1 88 ? -7.547 -6.743 -1.559 1.00 78.44 88 GLY A N 1
ATOM 708 C CA . GLY A 1 88 ? -8.270 -7.070 -0.334 1.00 78.44 88 GLY A CA 1
ATOM 709 C C . GLY A 1 88 ? -7.404 -7.799 0.688 1.00 78.44 88 GLY A C 1
ATOM 710 O O . GLY A 1 88 ? -7.940 -8.445 1.590 1.00 78.44 88 GLY A O 1
ATOM 711 N N . LEU A 1 89 ? -6.077 -7.691 0.568 1.00 82.19 89 LEU A N 1
ATOM 712 C CA . LEU A 1 89 ? -5.132 -8.295 1.501 1.00 82.19 89 LEU A CA 1
ATOM 713 C C . LEU A 1 89 ? -5.295 -7.683 2.899 1.00 82.19 89 LEU A C 1
ATOM 715 O O . LEU A 1 89 ? -5.280 -8.403 3.898 1.00 82.19 89 LEU A O 1
ATOM 719 N N . TRP A 1 90 ? -5.530 -6.370 2.965 1.00 83.19 90 TRP A N 1
ATOM 720 C CA . TRP A 1 90 ? -5.788 -5.649 4.205 1.00 83.19 90 TRP A CA 1
ATOM 721 C C . TRP A 1 90 ? -7.032 -6.174 4.921 1.00 83.19 90 TRP A C 1
ATOM 723 O O . TRP A 1 90 ? -7.024 -6.242 6.145 1.00 83.19 90 TRP A O 1
ATOM 733 N N . LYS A 1 91 ? -8.074 -6.599 4.188 1.00 81.06 91 LYS A N 1
ATOM 734 C CA . LYS A 1 91 ? -9.296 -7.179 4.776 1.00 81.06 91 LYS A CA 1
ATOM 735 C C . LYS A 1 91 ? -8.984 -8.508 5.452 1.00 81.06 91 LYS A C 1
ATOM 737 O O . LYS A 1 91 ? -9.342 -8.700 6.602 1.00 81.06 91 LYS A O 1
ATOM 742 N N . MET A 1 92 ? -8.228 -9.379 4.782 1.00 82.50 92 MET A N 1
ATOM 743 C CA . MET A 1 92 ? -7.829 -10.669 5.357 1.00 82.50 92 MET A CA 1
ATOM 744 C C . MET A 1 92 ? -6.944 -10.513 6.599 1.00 82.50 92 MET A C 1
ATOM 746 O O . MET A 1 92 ? -7.090 -11.264 7.564 1.00 82.50 92 MET A O 1
ATOM 750 N N . LEU A 1 93 ? -6.013 -9.554 6.579 1.00 81.50 93 LEU A N 1
ATOM 751 C CA . LEU A 1 93 ? -5.163 -9.249 7.733 1.00 81.50 93 LEU A CA 1
ATOM 752 C C . LEU A 1 93 ? -5.986 -8.683 8.888 1.00 81.50 93 LEU A C 1
ATOM 754 O O . LEU A 1 93 ? -5.855 -9.150 10.019 1.00 81.50 93 LEU A O 1
ATOM 758 N N . TYR A 1 94 ? -6.869 -7.735 8.586 1.00 82.00 94 TYR A N 1
ATOM 759 C CA . TYR A 1 94 ? -7.772 -7.135 9.553 1.00 82.00 94 TYR A CA 1
ATOM 760 C C . TYR A 1 94 ? -8.687 -8.178 10.203 1.00 82.00 94 TYR A C 1
ATOM 762 O O . TYR A 1 94 ? -8.731 -8.256 11.427 1.00 82.00 94 TYR A O 1
ATOM 770 N N . ASP A 1 95 ? -9.329 -9.041 9.414 1.00 80.00 95 ASP A N 1
ATOM 771 C CA . ASP A 1 95 ? -10.223 -10.098 9.905 1.00 80.00 95 ASP A CA 1
ATOM 772 C C . ASP A 1 95 ? -9.502 -11.078 10.838 1.00 80.00 95 ASP A C 1
ATOM 774 O O . ASP A 1 95 ? -10.097 -11.620 11.769 1.00 80.00 95 ASP A O 1
ATOM 778 N N . ARG A 1 96 ? -8.197 -11.290 10.633 1.00 79.19 96 ARG A N 1
ATOM 779 C CA . ARG A 1 96 ? -7.389 -12.138 11.514 1.00 79.19 96 ARG A CA 1
ATOM 780 C C . ARG A 1 96 ? -6.928 -11.416 12.779 1.00 79.19 96 ARG A C 1
ATOM 782 O O . ARG A 1 96 ? -6.874 -12.035 13.838 1.00 79.19 96 ARG A O 1
ATOM 789 N N . MET A 1 97 ? -6.592 -10.132 12.684 1.00 77.81 97 MET A N 1
ATOM 790 C CA . MET A 1 97 ? -6.103 -9.332 13.814 1.00 77.81 97 MET A CA 1
ATOM 791 C C . MET A 1 97 ? -7.230 -8.854 14.736 1.00 77.81 97 MET A C 1
ATOM 793 O O . MET A 1 97 ? -7.041 -8.779 15.948 1.00 77.81 97 MET A O 1
ATOM 797 N N . VAL A 1 98 ? -8.425 -8.599 14.198 1.00 77.81 98 VAL A N 1
ATOM 798 C CA . VAL A 1 98 ? -9.583 -8.142 14.981 1.00 77.81 98 VAL A CA 1
ATOM 799 C C . VAL A 1 98 ? -10.068 -9.204 15.977 1.00 77.81 98 VAL A C 1
ATOM 801 O O . VAL A 1 98 ? -10.581 -8.862 17.039 1.00 77.81 98 VAL A O 1
ATOM 804 N N . VAL A 1 99 ? -9.818 -10.490 15.699 1.00 74.31 99 VAL A N 1
ATOM 805 C CA . VAL A 1 99 ? -10.034 -11.594 16.653 1.00 74.31 99 VAL A CA 1
ATOM 806 C C . VAL A 1 99 ? -9.106 -11.480 17.863 1.00 74.31 99 VAL A C 1
ATOM 808 O O . VAL A 1 99 ? -9.544 -11.710 18.987 1.00 74.31 99 VAL A O 1
ATOM 811 N N . GLY A 1 100 ? -7.845 -11.090 17.651 1.00 70.69 100 GLY A N 1
ATOM 812 C CA . GLY A 1 100 ? -6.888 -10.844 18.734 1.00 70.69 100 GLY A CA 1
ATOM 813 C C . GLY A 1 100 ? -7.305 -9.660 19.606 1.00 70.69 100 GLY A C 1
ATOM 814 O O . GLY A 1 100 ? -7.349 -9.787 20.825 1.00 70.69 100 GLY A O 1
ATOM 815 N N . LEU A 1 101 ? -7.730 -8.555 18.983 1.00 67.81 101 LEU A N 1
ATOM 816 C CA . LEU A 1 101 ? -8.274 -7.390 19.699 1.00 67.81 101 LEU A CA 1
ATOM 817 C C . LEU A 1 101 ? -9.531 -7.724 20.514 1.00 67.81 101 LEU A C 1
ATOM 819 O O . LEU A 1 101 ? -9.723 -7.198 21.609 1.00 67.81 101 LEU A O 1
ATOM 823 N N . ALA A 1 102 ? -10.408 -8.578 19.982 1.00 67.06 102 ALA A N 1
ATOM 824 C CA . ALA A 1 102 ? -11.588 -9.032 20.708 1.00 67.06 102 ALA A CA 1
ATOM 825 C C . ALA A 1 102 ? -11.200 -9.890 21.926 1.00 67.06 102 ALA A C 1
ATOM 827 O O . ALA A 1 102 ? -11.744 -9.682 23.008 1.00 67.06 102 ALA A O 1
ATOM 828 N N . ALA A 1 103 ? -10.225 -10.793 21.771 1.00 65.62 103 ALA A N 1
ATOM 829 C CA . ALA A 1 103 ? -9.731 -11.643 22.851 1.00 65.62 103 ALA A CA 1
ATOM 830 C C . ALA A 1 103 ? -9.051 -10.843 23.979 1.00 65.62 103 ALA A C 1
ATOM 832 O O . ALA A 1 103 ? -9.337 -11.096 25.148 1.00 65.62 103 ALA A O 1
ATOM 833 N N . GLU A 1 104 ? -8.226 -9.843 23.647 1.00 62.59 104 GLU A N 1
ATOM 834 C CA . GLU A 1 104 ? -7.600 -8.947 24.636 1.00 62.59 104 GLU A CA 1
ATOM 835 C C . GLU A 1 104 ? -8.635 -8.131 25.421 1.00 62.59 104 GLU A C 1
ATOM 837 O O . GLU A 1 104 ? -8.505 -7.921 26.624 1.00 62.59 104 GLU A O 1
ATOM 842 N N . ARG A 1 105 ? -9.717 -7.686 24.774 1.00 60.44 105 ARG A N 1
ATOM 843 C CA . ARG A 1 105 ? -10.800 -6.984 25.480 1.00 60.44 105 ARG A CA 1
ATOM 844 C C . ARG A 1 105 ? -11.542 -7.886 26.456 1.00 60.44 105 ARG A C 1
ATOM 846 O O . ARG A 1 105 ? -11.928 -7.423 27.530 1.00 60.44 105 ARG A O 1
ATOM 853 N N . THR A 1 106 ? -11.756 -9.152 26.098 1.00 60.38 106 THR A N 1
ATOM 854 C CA . THR A 1 106 ? -12.393 -10.124 26.994 1.00 60.38 106 THR A CA 1
ATOM 855 C C . THR A 1 106 ? -11.502 -10.438 28.194 1.00 60.38 106 THR A C 1
ATOM 857 O O . THR A 1 106 ? -12.018 -10.482 29.307 1.00 60.38 106 THR A O 1
ATOM 860 N N . SER A 1 107 ? -10.184 -10.581 28.009 1.00 57.84 107 SER A N 1
ATOM 861 C CA . SER A 1 107 ? -9.260 -10.808 29.128 1.00 57.84 107 SER A CA 1
ATOM 862 C C . SER A 1 107 ? -9.174 -9.600 30.062 1.00 57.84 107 SER A C 1
ATOM 864 O O . SER A 1 107 ? -9.331 -9.766 31.264 1.00 57.84 107 SER A O 1
ATOM 866 N N . VAL A 1 108 ? -9.058 -8.379 29.524 1.00 58.53 108 VAL A N 1
ATOM 867 C CA . VAL A 1 108 ? -9.031 -7.143 30.334 1.00 58.53 108 VAL A CA 1
ATOM 868 C C . VAL A 1 108 ? -10.341 -6.932 31.105 1.00 58.53 108 VAL A C 1
ATOM 870 O O . VAL A 1 108 ? -10.334 -6.437 32.231 1.00 58.53 108 VAL A O 1
ATOM 873 N N . SER A 1 109 ? -11.482 -7.307 30.519 1.00 56.09 109 SER A N 1
ATOM 874 C CA . SER A 1 109 ? -12.778 -7.218 31.208 1.00 56.09 109 SER A CA 1
ATOM 875 C C . SER A 1 109 ? -12.917 -8.274 32.309 1.00 56.09 109 SER A C 1
ATOM 877 O O . SER A 1 109 ? -13.489 -7.983 33.353 1.00 56.09 109 SER A O 1
ATOM 879 N N . ALA A 1 110 ? -12.385 -9.481 32.096 1.00 55.97 110 ALA A N 1
ATOM 880 C CA . ALA A 1 110 ? -12.383 -10.545 33.099 1.00 55.97 110 ALA A CA 1
ATOM 881 C C . ALA A 1 110 ? -11.446 -10.234 34.281 1.00 55.97 110 ALA A C 1
ATOM 883 O O . ALA A 1 110 ? -11.807 -10.506 35.420 1.00 55.97 110 ALA A O 1
ATOM 884 N N . GLU A 1 111 ? -10.284 -9.627 34.027 1.00 57.16 111 GLU A N 1
ATOM 885 C CA . GLU A 1 111 ? -9.347 -9.199 35.076 1.00 57.16 111 GLU A CA 1
ATOM 886 C C . GLU A 1 111 ? -9.934 -8.079 35.945 1.00 57.16 111 GLU A C 1
ATOM 888 O O . GLU A 1 111 ? -9.887 -8.170 37.166 1.00 57.16 111 GLU A O 1
ATOM 893 N N . ARG A 1 112 ? -10.585 -7.074 35.342 1.00 54.47 112 ARG A N 1
ATOM 894 C CA . ARG A 1 112 ? -11.251 -5.996 36.099 1.00 54.47 112 ARG A CA 1
ATOM 895 C C . ARG A 1 112 ? -12.405 -6.477 36.975 1.00 54.47 112 ARG A C 1
ATOM 897 O O . ARG A 1 112 ? -12.602 -5.946 38.058 1.00 54.47 112 ARG A O 1
ATOM 904 N N . LEU A 1 113 ? -13.161 -7.473 36.514 1.00 52.59 113 LEU A N 1
ATOM 905 C CA . LEU A 1 113 ? -14.217 -8.090 37.322 1.00 52.59 113 LEU A CA 1
ATOM 906 C C . LEU A 1 113 ? -13.640 -8.910 38.487 1.00 52.59 113 LEU A C 1
ATOM 908 O O . LEU A 1 113 ? -14.259 -8.976 39.541 1.00 52.59 113 LEU A O 1
ATOM 912 N N . ALA A 1 114 ? -12.456 -9.508 38.317 1.00 59.28 114 ALA A N 1
ATOM 913 C CA . ALA A 1 114 ? -11.773 -10.224 39.392 1.00 59.28 114 ALA A CA 1
ATOM 914 C C . ALA A 1 114 ? -11.172 -9.278 40.450 1.00 59.28 114 ALA A C 1
ATOM 916 O O . ALA A 1 114 ? -11.102 -9.643 41.622 1.00 59.28 114 ALA A O 1
ATOM 917 N N . GLU A 1 115 ? -10.757 -8.069 40.062 1.00 55.28 115 GLU A N 1
ATOM 918 C CA . GLU A 1 115 ? -10.269 -7.049 41.001 1.00 55.28 115 GLU A CA 1
ATOM 919 C C . GLU A 1 115 ? -11.401 -6.468 41.872 1.00 55.28 115 GLU A C 1
ATOM 921 O O . GLU A 1 115 ? -11.210 -6.339 43.080 1.00 55.28 115 GLU A O 1
ATOM 926 N N . ASP A 1 116 ? -12.593 -6.219 41.312 1.00 53.53 116 ASP A N 1
ATOM 927 C CA . ASP A 1 116 ? -13.746 -5.671 42.059 1.00 53.53 116 ASP A CA 1
ATOM 928 C C . ASP A 1 116 ? -14.343 -6.658 43.091 1.00 53.53 116 ASP A C 1
ATOM 930 O O . ASP A 1 116 ? -14.817 -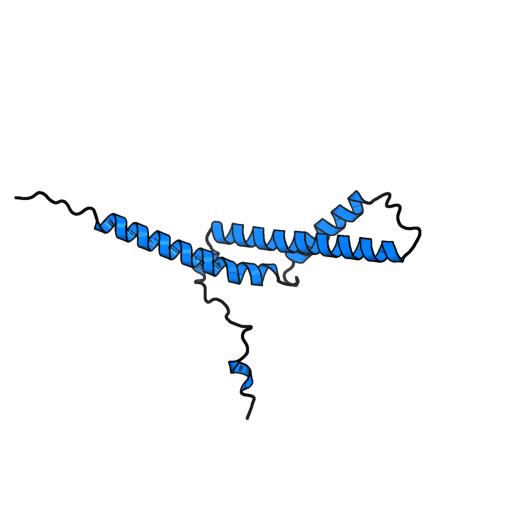6.237 44.145 1.00 53.53 116 ASP A O 1
ATOM 934 N N . ASP A 1 117 ? -14.284 -7.974 42.848 1.00 53.72 117 ASP A N 1
ATOM 935 C CA . ASP A 1 117 ? -14.788 -8.992 43.795 1.00 53.72 117 ASP A CA 1
ATOM 936 C C . ASP A 1 117 ? -13.853 -9.223 45.007 1.00 53.72 117 ASP A C 1
ATOM 938 O O . ASP A 1 117 ? -14.202 -9.961 45.933 1.00 53.72 117 ASP A O 1
ATOM 942 N N . THR A 1 118 ? -12.667 -8.600 45.032 1.00 53.62 118 THR A N 1
ATOM 943 C CA . THR A 1 118 ? -11.675 -8.788 46.110 1.00 53.62 118 THR A CA 1
ATOM 944 C C . THR A 1 118 ? -11.795 -7.740 47.233 1.00 53.62 118 THR A C 1
ATOM 946 O O . THR A 1 118 ? -11.210 -7.917 48.301 1.00 53.62 118 THR A O 1
ATOM 949 N N . GLU A 1 119 ? -12.600 -6.684 47.063 1.00 48.88 119 GLU A N 1
ATOM 950 C CA . GLU A 1 119 ? -12.862 -5.669 48.098 1.00 48.88 119 GLU A CA 1
ATOM 951 C C . GLU A 1 119 ? -14.187 -5.931 48.849 1.00 48.88 119 GLU A C 1
ATOM 953 O O . GLU A 1 119 ? -15.145 -5.163 48.768 1.00 48.88 119 GLU A O 1
ATOM 958 N N . LEU A 1 120 ? -14.261 -7.018 49.627 1.00 44.81 120 LEU A N 1
ATOM 959 C CA . LEU A 1 120 ? -15.296 -7.174 50.663 1.00 44.81 120 LEU A CA 1
ATOM 960 C C . LEU A 1 120 ? -14.772 -6.648 52.016 1.00 44.81 120 LEU A C 1
ATOM 962 O O . LEU A 1 120 ? -13.659 -6.997 52.411 1.00 44.81 120 LEU A O 1
ATOM 966 N N . PRO A 1 121 ? -15.549 -5.832 52.760 1.00 44.94 121 PRO A N 1
ATOM 967 C CA . PRO A 1 121 ? -15.103 -5.243 54.016 1.00 44.94 121 PRO A CA 1
ATOM 968 C C . PRO A 1 121 ? -15.129 -6.295 55.130 1.00 44.94 121 PRO A C 1
ATOM 970 O O . PRO A 1 121 ? -16.168 -6.585 55.721 1.00 44.94 121 PRO A O 1
ATOM 973 N N . GLU A 1 122 ? -13.968 -6.858 55.441 1.00 49.84 122 GLU A N 1
ATOM 974 C CA . GLU A 1 122 ? -13.758 -7.665 56.639 1.00 49.84 122 GLU A CA 1
ATOM 975 C C . GLU A 1 122 ? -13.528 -6.723 57.836 1.00 49.84 122 GLU A C 1
ATOM 977 O O . GLU A 1 122 ? -12.401 -6.313 58.092 1.00 49.84 122 GLU A O 1
ATOM 982 N N . ALA A 1 123 ? -14.603 -6.295 58.514 1.00 47.44 123 ALA A N 1
ATOM 983 C CA . ALA A 1 123 ? -14.593 -5.893 59.934 1.00 47.44 123 ALA A CA 1
ATOM 984 C C . ALA A 1 123 ? -15.981 -5.413 60.400 1.00 47.44 123 ALA A C 1
ATOM 986 O O . ALA A 1 123 ? -16.249 -4.216 60.514 1.00 47.44 123 ALA A O 1
ATOM 987 N N . LEU A 1 124 ? -16.855 -6.363 60.725 1.00 47.16 124 LEU A N 1
ATOM 988 C CA . LEU A 1 124 ? -17.899 -6.179 61.731 1.00 47.16 124 LEU A CA 1
ATOM 989 C C . LEU A 1 124 ? -17.912 -7.438 62.596 1.00 47.16 124 LEU A C 1
ATOM 991 O O . LEU A 1 124 ? -18.658 -8.365 62.304 1.00 47.16 124 LEU A O 1
ATOM 995 N N . GLU A 1 125 ? -17.057 -7.457 63.618 1.00 39.22 125 GLU A N 1
ATOM 996 C CA . GLU A 1 125 ? -17.265 -8.152 64.898 1.00 39.22 125 GLU A CA 1
ATOM 997 C C . GLU A 1 125 ? -16.333 -7.575 65.972 1.00 39.22 125 GLU A C 1
ATOM 999 O O . GLU A 1 125 ? -15.135 -7.359 65.677 1.00 39.22 125 GLU A O 1
#